Protein AF-A0A0N8WAG7-F1 (afdb_monomer)

Foldseek 3Di:
DVPVVVVVVVVVVVVVVVVVVVVCVVVVPPPPPQDWDKDWAAWEFDCDDQPQPPDNTWIWGQDPVDPVSIATEDEPDVVLVVVRYRFTWIFIFGWDWDDSDPPDIGIYTYTPDIDTDDPPDD

Nearest PDB structures (foldseek):
  1xxg-assembly1_A  TM=5.162E-01  e=1.017E-02  Staphylococcus aureus
  2kct-assembly1_A  TM=5.515E-01  e=5.238E-02  Nitratidesulfovibrio vulgaris str. Hildenborough
  8b9a-assembly1_5  TM=5.818E-01  e=1.336E-01  Saccharomyces cerevisiae
  7p5z-assembly1_5  TM=6.972E-01  e=4.064E-01  Saccharomyces cerevisiae S288C
  6hv9-assembly1_7  TM=6.912E-01  e=9.780E-01  Saccharomyces cerevisiae

Mean predicted aligned error: 13.11 Å

Solvent-accessible surface area (backbone atoms only — not comparable to full-atom values): 7081 Å² total; per-residue (Å²): 140,56,68,69,58,54,53,50,53,52,52,53,51,54,52,52,52,52,51,51,53,54,51,48,62,61,64,70,63,69,76,75,71,75,69,75,45,78,51,64,31,37,28,42,72,44,84,56,70,46,96,62,44,102,20,83,41,38,37,29,36,42,29,89,90,42,98,77,34,59,40,38,49,41,62,82,44,70,68,63,42,66,69,37,53,81,31,45,30,40,34,30,23,38,80,44,80,41,75,47,56,94,95,38,72,46,64,33,33,42,38,78,42,81,43,78,52,75,81,80,85,126

pLDDT: mean 77.76, std 13.64, range [36.56, 93.94]

Structure (mmCIF, N/CA/C/O backbone):
data_AF-A0A0N8WAG7-F1
#
_entry.id   AF-A0A0N8WAG7-F1
#
loop_
_atom_site.group_PDB
_atom_site.id
_atom_site.type_symbol
_atom_site.label_atom_id
_atom_site.label_alt_id
_atom_site.label_comp_id
_atom_site.label_asym_id
_atom_site.label_entity_id
_atom_site.label_seq_id
_atom_site.pdbx_PDB_ins_code
_atom_site.Cartn_x
_atom_site.Cartn_y
_atom_site.Cartn_z
_atom_site.occupancy
_atom_site.B_iso_or_equiv
_atom_site.auth_seq_id
_atom_site.auth_comp_id
_atom_site.auth_asym_id
_atom_site.auth_atom_id
_atom_site.pdbx_PDB_model_num
ATOM 1 N N . MET A 1 1 ? 43.524 -9.806 -54.532 1.00 57.81 1 MET A N 1
ATOM 2 C CA . MET A 1 1 ? 43.613 -8.894 -53.367 1.00 57.81 1 MET A CA 1
ATOM 3 C C . MET A 1 1 ? 42.268 -8.233 -52.988 1.00 57.81 1 MET A C 1
ATOM 5 O O . MET A 1 1 ? 42.277 -7.163 -52.397 1.00 57.81 1 MET A O 1
ATOM 9 N N . ASN A 1 2 ? 41.115 -8.877 -53.261 1.00 64.56 2 ASN A N 1
ATOM 10 C CA . ASN A 1 2 ? 39.777 -8.304 -52.993 1.00 64.56 2 ASN A CA 1
ATOM 11 C C . ASN A 1 2 ? 38.961 -9.063 -51.935 1.00 64.56 2 ASN A C 1
ATOM 13 O O . ASN A 1 2 ? 38.212 -8.434 -51.200 1.00 64.56 2 ASN A O 1
ATOM 17 N N . LYS A 1 3 ? 39.127 -10.388 -51.797 1.00 68.75 3 LYS A N 1
ATOM 18 C CA . LYS A 1 3 ? 38.316 -11.190 -50.861 1.00 68.75 3 LYS A CA 1
ATOM 19 C C . LYS A 1 3 ? 38.535 -10.799 -49.394 1.00 68.75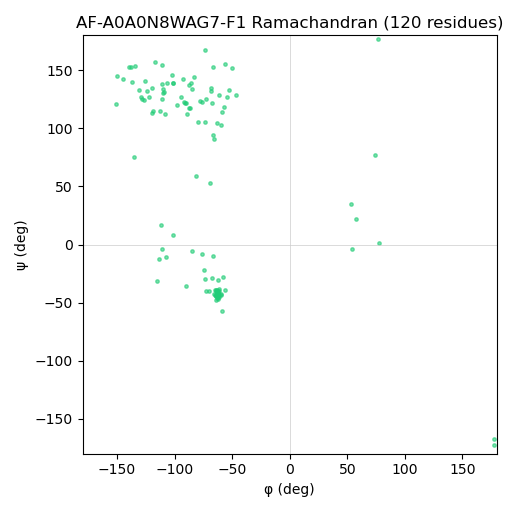 3 LYS A C 1
ATOM 21 O O . LYS A 1 3 ? 37.568 -10.585 -48.683 1.00 68.75 3 LYS A O 1
ATOM 26 N N . ILE A 1 4 ? 39.791 -10.597 -48.984 1.00 76.81 4 ILE A N 1
ATOM 27 C CA . ILE A 1 4 ? 40.146 -10.213 -47.604 1.00 76.81 4 ILE A CA 1
ATOM 28 C C . ILE A 1 4 ? 39.553 -8.845 -47.231 1.00 76.81 4 ILE A C 1
ATOM 30 O O . ILE A 1 4 ? 39.004 -8.691 -46.147 1.00 76.81 4 ILE A O 1
ATOM 34 N N . LYS A 1 5 ? 39.598 -7.864 -48.145 1.00 73.88 5 LYS A N 1
ATOM 35 C CA . LYS A 1 5 ? 39.012 -6.536 -47.908 1.00 73.88 5 LYS A CA 1
ATOM 36 C C . LYS A 1 5 ? 37.494 -6.619 -47.737 1.00 73.88 5 LYS A C 1
ATOM 38 O O . LYS A 1 5 ? 36.963 -6.045 -46.797 1.00 73.88 5 LYS A O 1
ATOM 43 N N . VAL A 1 6 ? 36.813 -7.383 -48.594 1.00 77.88 6 VAL A N 1
ATOM 44 C CA . VAL A 1 6 ? 35.358 -7.596 -48.503 1.00 77.88 6 VAL A CA 1
ATOM 45 C C . VAL A 1 6 ? 34.976 -8.271 -47.182 1.00 77.88 6 VAL A C 1
ATOM 47 O O . VAL A 1 6 ? 34.048 -7.816 -46.522 1.00 77.88 6 VAL A O 1
ATOM 50 N N . THR A 1 7 ? 35.723 -9.286 -46.740 1.00 80.56 7 THR A N 1
ATOM 51 C CA . THR A 1 7 ? 35.486 -9.943 -45.443 1.00 80.56 7 THR A CA 1
ATOM 52 C C . THR A 1 7 ? 35.640 -8.977 -44.266 1.00 80.56 7 THR A C 1
ATOM 54 O O . THR A 1 7 ? 34.822 -9.004 -43.351 1.00 80.56 7 THR A O 1
ATOM 57 N N . ILE A 1 8 ? 36.637 -8.086 -44.302 1.00 83.50 8 ILE A N 1
ATOM 58 C CA . ILE A 1 8 ? 36.845 -7.077 -43.252 1.00 83.50 8 ILE A CA 1
ATOM 59 C C . ILE A 1 8 ? 35.682 -6.075 -43.208 1.00 83.50 8 ILE A C 1
ATOM 61 O O . ILE A 1 8 ? 35.186 -5.774 -42.126 1.00 83.50 8 ILE A O 1
ATOM 65 N N . TYR A 1 9 ? 35.196 -5.600 -44.360 1.00 83.25 9 TYR A N 1
ATOM 66 C CA . TYR A 1 9 ? 34.049 -4.684 -44.397 1.00 83.25 9 TYR A CA 1
ATOM 67 C C . TYR A 1 9 ? 32.767 -5.325 -43.860 1.00 83.25 9 TYR A C 1
ATOM 69 O O . TYR A 1 9 ? 32.031 -4.682 -43.114 1.00 83.25 9 TYR A O 1
ATOM 77 N N . ILE A 1 10 ? 32.528 -6.599 -44.185 1.00 83.25 10 ILE A N 1
ATOM 78 C CA . ILE A 1 10 ? 31.390 -7.356 -43.653 1.00 83.25 10 ILE A CA 1
ATOM 79 C C . ILE A 1 10 ? 31.497 -7.470 -42.126 1.00 83.25 10 ILE A C 1
ATOM 81 O O . ILE A 1 10 ? 30.524 -7.209 -41.425 1.00 83.25 10 ILE A O 1
ATOM 85 N N . LEU A 1 11 ? 32.683 -7.789 -41.598 1.00 84.69 11 LEU A N 1
ATOM 86 C CA . LEU A 1 11 ? 32.901 -7.914 -40.155 1.00 84.69 11 LEU A CA 1
ATOM 87 C C . LEU A 1 11 ? 32.632 -6.594 -39.411 1.00 84.69 11 LEU A C 1
ATOM 89 O O . LEU A 1 11 ? 31.949 -6.591 -38.389 1.00 84.69 11 LEU A O 1
ATOM 93 N N . ILE A 1 12 ? 33.130 -5.472 -39.939 1.00 85.75 12 ILE A N 1
ATOM 94 C CA . ILE A 1 12 ? 32.931 -4.138 -39.349 1.00 85.75 12 ILE A CA 1
ATOM 95 C C . ILE A 1 12 ?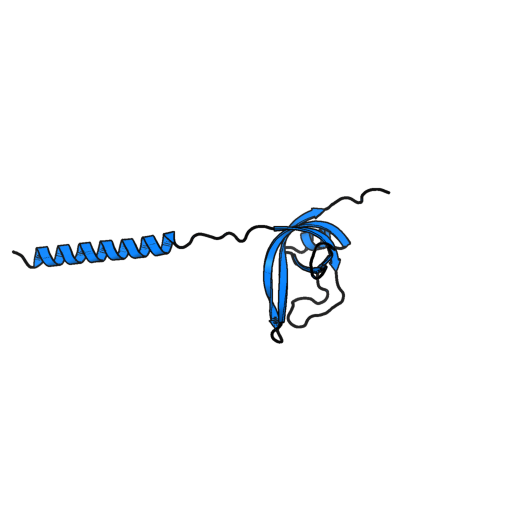 31.448 -3.751 -39.366 1.00 85.75 12 ILE A C 1
ATOM 97 O O . ILE A 1 12 ? 30.946 -3.209 -38.382 1.00 85.75 12 ILE A O 1
ATOM 101 N N . PHE A 1 13 ? 30.733 -4.066 -40.449 1.00 85.75 13 PHE A N 1
ATOM 102 C CA . PHE A 1 13 ? 29.298 -3.811 -40.551 1.00 85.75 13 PHE A CA 1
ATOM 103 C C . PHE A 1 13 ? 28.502 -4.595 -39.499 1.00 85.75 13 PHE A C 1
ATOM 105 O O . PHE A 1 13 ? 27.686 -4.011 -38.787 1.00 85.75 13 PHE A O 1
ATOM 112 N N . PHE A 1 14 ? 28.780 -5.893 -39.339 1.00 86.44 14 PHE A N 1
ATOM 113 C CA . PHE A 1 14 ? 28.124 -6.713 -38.316 1.00 86.44 14 PHE A CA 1
ATOM 114 C C . PHE A 1 14 ? 28.452 -6.249 -36.895 1.00 86.44 14 PHE A C 1
ATOM 116 O O . PHE A 1 14 ? 27.558 -6.218 -36.053 1.00 86.44 14 PHE A O 1
ATOM 123 N N . LEU A 1 15 ? 29.696 -5.837 -36.630 1.00 86.38 15 LEU A N 1
ATOM 124 C CA . LEU A 1 15 ? 30.090 -5.301 -35.327 1.00 86.38 15 LEU A CA 1
ATOM 125 C C . LEU A 1 15 ? 29.336 -4.000 -35.006 1.00 86.38 15 LEU A C 1
ATOM 127 O O . LEU A 1 15 ? 28.785 -3.862 -33.916 1.00 86.38 15 LEU A O 1
ATOM 131 N N . GLY A 1 16 ? 29.260 -3.072 -35.965 1.00 82.69 16 GLY A N 1
ATOM 132 C CA . GLY A 1 16 ? 28.514 -1.820 -35.810 1.00 82.69 16 GLY A CA 1
ATOM 133 C C . GLY A 1 16 ? 27.016 -2.049 -35.599 1.00 82.69 16 GLY A C 1
ATOM 134 O O . GLY A 1 16 ? 26.408 -1.411 -34.740 1.00 82.69 16 GLY A O 1
ATOM 135 N N . PHE A 1 17 ? 26.433 -3.011 -36.317 1.00 84.62 17 PHE A N 1
ATOM 136 C CA . PHE A 1 17 ? 25.035 -3.406 -36.149 1.00 84.62 17 PHE A CA 1
ATOM 137 C C . PHE A 1 17 ? 24.762 -3.988 -34.753 1.00 84.62 17 PHE A C 1
ATOM 139 O O . PHE A 1 17 ? 23.785 -3.611 -34.107 1.00 84.62 17 PHE A O 1
ATOM 146 N N . LEU A 1 18 ? 25.658 -4.841 -34.243 1.00 82.19 18 LEU A N 1
ATOM 147 C CA . LEU A 1 18 ? 25.534 -5.429 -32.907 1.00 82.19 18 LEU A CA 1
ATOM 148 C C . LEU A 1 18 ? 25.606 -4.362 -31.803 1.00 82.19 18 LEU A C 1
ATOM 150 O O . LEU A 1 18 ? 24.791 -4.372 -30.882 1.00 82.19 18 LEU A O 1
ATOM 154 N N . VAL A 1 19 ? 26.540 -3.411 -31.924 1.00 81.81 19 VAL A N 1
ATOM 155 C CA . VAL A 1 19 ? 26.669 -2.276 -30.992 1.00 81.81 19 VAL A CA 1
ATOM 156 C C . VAL A 1 19 ? 25.424 -1.384 -31.036 1.00 81.81 19 VAL A C 1
ATOM 158 O O . VAL A 1 19 ? 24.954 -0.950 -29.985 1.00 81.81 19 VAL A O 1
ATOM 161 N N . GLY A 1 20 ? 24.842 -1.160 -32.218 1.00 74.69 20 GLY A N 1
ATOM 162 C CA . GLY A 1 20 ? 23.591 -0.411 -32.372 1.00 74.69 20 GLY A CA 1
ATOM 163 C C . GLY A 1 20 ? 22.400 -1.069 -31.667 1.00 74.69 20 GLY A C 1
ATOM 164 O O . GLY A 1 20 ? 21.647 -0.389 -30.970 1.00 74.69 20 GLY A O 1
ATOM 165 N N . ILE A 1 21 ? 22.263 -2.396 -31.778 1.00 79.00 21 ILE A N 1
ATOM 166 C CA . ILE A 1 21 ? 21.214 -3.155 -31.078 1.00 79.00 21 ILE A CA 1
ATOM 167 C C . ILE A 1 21 ? 21.405 -3.072 -29.559 1.00 79.00 21 ILE A C 1
ATOM 169 O O . ILE A 1 21 ? 20.459 -2.750 -28.843 1.00 79.00 21 ILE A O 1
ATOM 173 N N . LEU A 1 22 ? 22.623 -3.303 -29.058 1.00 69.38 22 LEU A N 1
ATOM 174 C CA . LEU A 1 22 ? 22.937 -3.197 -27.627 1.00 69.38 22 LEU A CA 1
ATOM 175 C C . LEU A 1 22 ? 22.662 -1.790 -27.079 1.00 69.38 22 LEU A C 1
ATOM 177 O O . LEU A 1 22 ? 22.049 -1.656 -26.021 1.00 69.38 22 LEU A O 1
ATOM 181 N N . GLY A 1 23 ? 23.042 -0.744 -27.819 1.00 65.00 23 GLY A N 1
ATOM 182 C CA . GLY A 1 23 ? 22.732 0.641 -27.467 1.00 65.00 23 GLY A CA 1
ATOM 183 C C . GLY A 1 23 ? 21.226 0.902 -27.374 1.00 65.00 23 GLY A C 1
ATOM 184 O O . GLY A 1 23 ? 20.771 1.518 -26.413 1.00 65.00 23 GLY A O 1
ATOM 185 N N . SER A 1 24 ? 20.436 0.370 -28.313 1.00 62.28 24 SER A N 1
ATOM 186 C CA . SER A 1 24 ? 18.971 0.486 -28.304 1.00 62.28 24 SER A CA 1
ATOM 187 C C . SER A 1 24 ? 18.330 -0.258 -27.127 1.00 62.28 24 SER A C 1
ATOM 189 O O . SER A 1 24 ? 17.467 0.309 -26.453 1.00 62.28 24 SER A O 1
ATOM 191 N N . PHE A 1 25 ? 18.789 -1.470 -26.799 1.00 61.16 25 PHE A N 1
ATOM 192 C CA . PHE A 1 25 ? 18.295 -2.213 -25.633 1.00 61.16 25 PHE A CA 1
ATOM 193 C C . PHE A 1 25 ? 18.559 -1.479 -24.311 1.00 61.16 25 PHE A C 1
ATOM 195 O O . PHE A 1 25 ? 17.697 -1.476 -23.433 1.00 61.16 25 PHE A O 1
ATOM 202 N N . VAL A 1 26 ? 19.717 -0.823 -24.170 1.00 59.66 26 VAL A N 1
ATOM 203 C CA . VAL A 1 26 ? 20.042 -0.038 -22.968 1.00 59.66 26 VAL A CA 1
ATOM 204 C C . VAL A 1 26 ? 19.228 1.261 -22.911 1.00 59.66 26 VAL A C 1
ATOM 206 O O . VAL A 1 26 ? 18.729 1.611 -21.844 1.00 59.66 26 VAL A O 1
ATOM 209 N N . TYR A 1 27 ? 19.034 1.950 -24.041 1.00 53.44 27 TYR A N 1
ATOM 210 C CA . TYR A 1 27 ? 18.328 3.239 -24.085 1.00 53.44 27 TYR A CA 1
ATOM 211 C C . TYR A 1 27 ? 16.807 3.111 -23.914 1.00 53.44 27 TYR A C 1
ATOM 213 O O . TYR A 1 27 ? 16.165 4.002 -23.365 1.00 53.44 27 TYR A O 1
ATOM 221 N N . THR A 1 28 ? 16.217 1.990 -24.342 1.00 51.00 28 THR A N 1
ATOM 222 C CA . THR A 1 28 ? 14.759 1.779 -24.251 1.00 51.00 28 THR A CA 1
ATOM 223 C C . THR A 1 28 ? 14.306 1.431 -22.829 1.00 51.00 28 THR A C 1
ATOM 225 O O . THR A 1 28 ? 13.113 1.443 -22.535 1.00 51.00 28 THR A O 1
ATOM 228 N N . LYS A 1 29 ? 15.237 1.196 -21.894 1.00 47.00 29 LYS A N 1
ATOM 229 C CA . LYS A 1 29 ? 14.915 1.095 -20.469 1.00 47.00 29 LYS A CA 1
ATOM 230 C C . LYS A 1 29 ? 14.792 2.496 -19.862 1.00 47.00 29 LYS A C 1
ATOM 232 O O . LYS A 1 29 ? 15.509 2.855 -18.934 1.00 47.00 29 LYS A O 1
ATOM 237 N N . ILE A 1 30 ? 13.869 3.295 -20.398 1.00 48.78 30 ILE A N 1
ATOM 238 C CA . ILE A 1 30 ? 13.359 4.475 -19.705 1.00 48.78 30 ILE A CA 1
ATOM 239 C C . ILE A 1 30 ? 12.664 3.931 -18.460 1.00 48.78 30 ILE A C 1
ATOM 241 O O . ILE A 1 30 ? 11.615 3.292 -18.531 1.00 48.78 30 ILE A O 1
ATOM 245 N N . ILE A 1 31 ? 13.327 4.095 -17.320 1.00 49.38 31 ILE A N 1
ATOM 246 C CA . ILE A 1 31 ? 12.802 3.738 -16.011 1.00 49.38 31 ILE A CA 1
ATOM 247 C C . ILE A 1 31 ? 11.634 4.691 -15.763 1.00 49.38 31 ILE A C 1
ATOM 249 O O . ILE A 1 31 ? 11.826 5.813 -15.303 1.00 49.38 31 ILE A O 1
ATOM 253 N N . TYR A 1 32 ? 10.420 4.261 -16.095 1.00 44.06 32 TYR A N 1
ATOM 254 C CA . TYR A 1 32 ? 9.224 4.842 -15.508 1.00 44.06 32 TYR A CA 1
ATOM 255 C C . TYR A 1 32 ? 9.267 4.473 -14.028 1.00 44.06 32 TYR A C 1
ATOM 257 O O . TYR A 1 32 ? 8.828 3.397 -13.631 1.00 44.06 32 TYR A O 1
ATOM 265 N N . SER A 1 33 ? 9.875 5.327 -13.205 1.00 55.72 33 SER A N 1
ATOM 266 C CA . SER A 1 33 ? 9.613 5.281 -11.774 1.00 55.72 33 SER A CA 1
ATOM 267 C C . SER A 1 33 ? 8.113 5.502 -11.626 1.00 55.72 33 SER A C 1
ATOM 269 O O . SER A 1 33 ? 7.624 6.567 -12.014 1.00 55.72 33 SER A O 1
ATOM 271 N N . SER A 1 34 ? 7.381 4.494 -11.146 1.00 62.16 34 SER A N 1
ATOM 272 C CA . SER A 1 34 ? 5.970 4.659 -10.798 1.00 62.16 34 SER A CA 1
ATOM 273 C C . SER A 1 34 ? 5.838 5.946 -9.981 1.00 62.16 34 SER A C 1
ATOM 275 O O . SER A 1 34 ? 6.632 6.134 -9.061 1.00 62.16 34 SER A O 1
ATOM 277 N N . PRO A 1 35 ? 4.938 6.876 -10.332 1.00 71.06 35 PRO A N 1
ATOM 278 C CA . PRO A 1 35 ? 4.849 8.141 -9.619 1.00 71.06 35 PRO A CA 1
ATOM 279 C C . PRO A 1 35 ? 4.483 7.867 -8.160 1.00 71.06 35 PRO A C 1
ATOM 281 O O . PRO A 1 35 ? 3.529 7.136 -7.888 1.00 71.06 35 PRO A O 1
ATOM 284 N N . THR A 1 36 ? 5.246 8.433 -7.225 1.00 82.69 36 THR A N 1
ATOM 285 C CA . THR A 1 36 ? 4.857 8.434 -5.814 1.00 82.69 36 THR A CA 1
ATOM 286 C C . THR A 1 36 ? 3.625 9.321 -5.673 1.00 82.69 36 THR A C 1
ATOM 288 O O . THR A 1 36 ? 3.645 10.495 -6.043 1.00 82.69 36 THR A O 1
ATOM 291 N N . VAL A 1 37 ? 2.541 8.748 -5.171 1.00 88.19 37 VAL A N 1
ATOM 292 C CA . VAL A 1 37 ? 1.274 9.426 -4.914 1.00 88.19 37 VAL A CA 1
ATOM 293 C C . VAL A 1 37 ? 1.171 9.700 -3.420 1.00 88.19 37 VAL A C 1
ATOM 295 O O . VAL A 1 37 ? 1.631 8.905 -2.601 1.00 88.19 37 VAL A O 1
ATOM 298 N N . ARG A 1 38 ? 0.553 10.830 -3.079 1.00 90.25 38 ARG A N 1
ATOM 299 C CA . ARG A 1 38 ? 0.271 11.236 -1.706 1.00 90.25 38 ARG A CA 1
ATOM 300 C C . ARG A 1 38 ? -1.228 11.192 -1.451 1.00 90.25 38 ARG A C 1
ATOM 302 O O . ARG A 1 38 ? -1.983 11.824 -2.188 1.00 90.25 38 ARG A O 1
ATOM 309 N N . ILE A 1 39 ? -1.656 10.467 -0.420 1.00 88.69 39 ILE A N 1
ATOM 310 C CA . ILE A 1 39 ? -3.071 10.325 -0.057 1.00 88.69 39 ILE A CA 1
ATOM 311 C C . ILE A 1 39 ? -3.247 10.597 1.434 1.00 88.69 39 ILE A C 1
ATOM 313 O O . ILE A 1 39 ? -2.518 10.065 2.265 1.00 88.69 39 ILE A O 1
ATOM 317 N N . THR A 1 40 ? -4.238 11.416 1.772 1.00 91.00 40 THR A N 1
ATOM 318 C CA . THR A 1 40 ? -4.581 11.747 3.159 1.00 91.00 40 THR A CA 1
ATOM 319 C C . THR A 1 40 ? -5.865 11.046 3.563 1.00 91.00 40 THR A C 1
ATOM 321 O O . THR A 1 40 ? -6.814 11.013 2.785 1.00 91.00 40 THR A O 1
ATOM 324 N N . GLY A 1 41 ? -5.929 10.525 4.782 1.00 89.81 41 GLY A N 1
ATOM 325 C CA . GLY A 1 41 ? -7.144 9.914 5.313 1.00 89.81 41 GLY A CA 1
ATOM 326 C C . GLY A 1 41 ? -6.937 9.332 6.701 1.00 89.81 41 GLY A C 1
ATOM 327 O O . GLY A 1 41 ? -5.893 9.538 7.324 1.00 89.81 41 GLY A O 1
ATOM 328 N N . THR A 1 42 ? -7.944 8.618 7.188 1.00 91.69 42 THR A N 1
ATOM 329 C CA . THR A 1 42 ? -7.850 7.883 8.452 1.00 91.69 42 THR A CA 1
ATOM 330 C C . THR A 1 42 ? -7.437 6.449 8.156 1.00 91.69 42 THR A C 1
ATOM 332 O O . THR A 1 42 ? -8.053 5.792 7.320 1.00 91.69 42 THR A O 1
ATOM 335 N N . VAL A 1 43 ? -6.384 5.967 8.814 1.00 91.19 43 VAL A N 1
ATOM 336 C CA . VAL A 1 43 ? -5.900 4.592 8.640 1.00 91.19 43 VAL A CA 1
ATOM 337 C C . VAL A 1 43 ? -6.658 3.678 9.592 1.00 91.19 43 VAL A C 1
ATOM 339 O O . VAL A 1 43 ? -6.564 3.827 10.810 1.00 91.19 43 VAL A O 1
ATOM 342 N N . ILE A 1 44 ? -7.403 2.725 9.042 1.00 89.50 44 ILE A N 1
ATOM 343 C CA . ILE A 1 44 ? -8.291 1.837 9.793 1.00 89.50 44 ILE A CA 1
ATOM 344 C C . ILE A 1 44 ? -7.846 0.393 9.595 1.00 89.50 44 ILE A C 1
ATOM 346 O O . ILE A 1 44 ? -7.573 -0.035 8.475 1.00 89.50 44 ILE A O 1
ATOM 350 N N . GLN A 1 45 ? -7.797 -0.362 10.691 1.00 88.12 45 GLN A N 1
ATOM 351 C CA . GLN A 1 45 ? -7.654 -1.811 10.651 1.00 88.12 45 GLN A CA 1
ATOM 352 C C . GLN A 1 45 ? -9.052 -2.440 10.583 1.00 88.12 45 GLN A C 1
ATOM 354 O O . GLN A 1 45 ? -9.851 -2.315 11.510 1.00 88.12 45 GLN A O 1
ATOM 359 N N . GLY A 1 46 ? -9.365 -3.065 9.453 1.00 80.88 46 GLY A N 1
ATOM 360 C CA . GLY A 1 46 ? -10.595 -3.809 9.225 1.00 80.88 46 GLY A CA 1
ATOM 361 C C . GLY A 1 46 ? -10.620 -5.145 9.959 1.00 80.88 46 GLY A C 1
ATOM 362 O O . GLY A 1 46 ? -9.606 -5.632 10.449 1.00 80.88 46 GLY A O 1
ATOM 363 N N . THR A 1 47 ? -11.804 -5.747 10.009 1.00 76.88 47 THR A N 1
ATOM 364 C CA . THR A 1 47 ? -12.049 -7.076 10.595 1.00 76.88 47 THR A CA 1
ATOM 365 C C . THR A 1 47 ? -12.393 -8.132 9.546 1.00 76.88 47 THR A C 1
ATOM 367 O O . THR A 1 47 ? -12.567 -9.302 9.884 1.00 76.88 47 THR A O 1
ATOM 370 N N . GLU A 1 48 ? -12.515 -7.730 8.280 1.00 73.25 48 GLU A N 1
ATOM 371 C CA . GLU A 1 48 ? -12.751 -8.639 7.162 1.00 73.25 48 GLU A CA 1
ATOM 372 C C . GLU A 1 48 ? -11.529 -9.547 6.935 1.00 73.25 48 GLU A C 1
ATOM 374 O O . GLU A 1 48 ? -10.403 -9.213 7.306 1.00 73.25 48 GLU A O 1
ATOM 379 N N . SER A 1 49 ? -11.757 -10.738 6.386 1.00 65.88 49 SER A N 1
ATOM 380 C CA . SER A 1 49 ? -10.692 -11.663 6.001 1.00 65.88 49 SER A CA 1
ATOM 381 C C . SER A 1 49 ? -10.911 -12.048 4.550 1.00 65.88 49 SER A C 1
ATOM 383 O O . SER A 1 49 ? -11.992 -12.503 4.173 1.00 65.88 49 SER A O 1
ATOM 385 N N . HIS A 1 50 ? -9.891 -11.819 3.733 1.00 65.56 50 HIS A N 1
ATOM 386 C CA . HIS A 1 50 ? -9.904 -12.132 2.312 1.00 65.56 50 HIS A CA 1
ATOM 387 C C . HIS A 1 50 ? -8.887 -13.254 2.077 1.00 65.56 50 HIS A C 1
ATOM 389 O O . HIS A 1 50 ? -7.705 -13.009 2.278 1.00 65.56 50 HIS A O 1
ATOM 395 N N . PRO A 1 51 ? -9.291 -14.467 1.655 1.00 56.59 51 PRO A N 1
ATOM 396 C CA . PRO A 1 51 ? -8.419 -15.650 1.635 1.00 56.59 5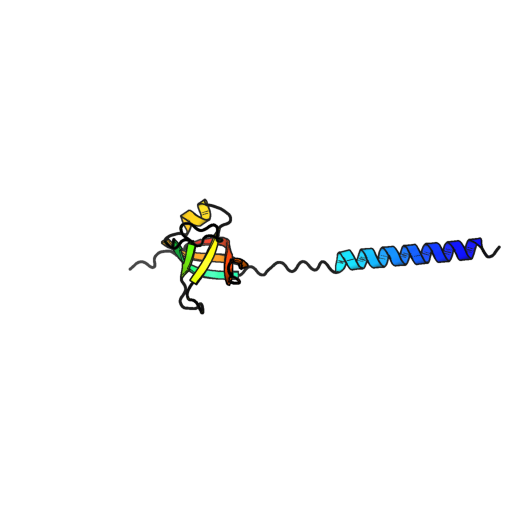1 PRO A CA 1
ATOM 397 C C . PRO A 1 51 ? -7.133 -15.517 0.803 1.00 56.59 51 PRO A C 1
ATOM 399 O O . PRO A 1 51 ? -6.141 -16.177 1.101 1.00 56.59 51 PRO A O 1
ATOM 402 N N . ASN A 1 52 ? -7.153 -14.672 -0.230 1.00 55.69 52 ASN A N 1
ATOM 403 C CA . ASN A 1 52 ? -6.045 -14.492 -1.179 1.00 55.69 52 ASN A CA 1
ATOM 404 C C . ASN A 1 52 ? -5.302 -13.161 -1.012 1.00 55.69 52 ASN A C 1
ATOM 406 O O . ASN A 1 52 ? -4.229 -12.958 -1.577 1.00 55.69 52 ASN A O 1
ATOM 410 N N . LEU A 1 53 ? -5.855 -12.252 -0.217 1.00 56.16 53 LEU A N 1
ATOM 411 C CA . LEU A 1 53 ? -5.110 -11.131 0.326 1.00 56.16 53 LEU A CA 1
ATOM 412 C C . LEU A 1 53 ? -4.446 -11.649 1.604 1.00 56.16 53 LEU A C 1
ATOM 414 O O . LEU A 1 53 ? -5.052 -12.381 2.374 1.00 56.16 53 LEU A O 1
ATOM 418 N N . TYR A 1 54 ? -3.200 -11.285 1.873 1.00 53.03 54 TYR A N 1
ATOM 419 C CA . TYR A 1 54 ? -2.533 -11.605 3.143 1.00 53.03 54 TYR A CA 1
ATOM 420 C C . TYR A 1 54 ? -3.146 -10.807 4.315 1.00 53.03 54 TYR A C 1
ATOM 422 O O . TYR A 1 54 ? -2.444 -10.084 5.012 1.00 53.03 54 TYR A O 1
ATOM 430 N N . LEU A 1 55 ? -4.464 -10.859 4.492 1.00 53.25 55 LEU A N 1
ATOM 431 C CA . LEU A 1 55 ? -5.244 -9.933 5.294 1.00 53.25 55 LEU A CA 1
ATOM 432 C C . LEU A 1 55 ? -6.236 -10.715 6.151 1.00 53.25 55 LEU A C 1
ATOM 434 O O . LEU A 1 55 ? -7.436 -10.722 5.900 1.00 53.25 55 LEU A O 1
ATOM 438 N N . ASN A 1 56 ? -5.729 -11.342 7.209 1.00 55.44 56 ASN A N 1
ATOM 439 C CA . ASN A 1 56 ? -6.506 -11.370 8.440 1.00 55.44 56 ASN A CA 1
ATOM 440 C C . ASN A 1 56 ? -6.393 -9.951 9.007 1.00 55.44 56 ASN A C 1
ATOM 442 O O . ASN A 1 56 ? -5.314 -9.575 9.460 1.00 55.44 56 ASN A O 1
ATOM 446 N N . SER A 1 57 ? -7.464 -9.160 8.898 1.00 65.69 57 SER A N 1
ATOM 447 C CA . SER A 1 57 ? -7.515 -7.739 9.274 1.00 65.69 57 SER A CA 1
ATOM 448 C C . SER A 1 57 ? -6.790 -6.779 8.305 1.00 65.69 57 SER A C 1
ATOM 450 O O . SER A 1 57 ? -5.694 -6.304 8.622 1.00 65.69 57 SER A O 1
ATOM 452 N N . PRO A 1 58 ? -7.385 -6.453 7.133 1.00 77.94 58 PRO A N 1
ATOM 453 C CA . PRO A 1 58 ? -6.883 -5.434 6.218 1.00 77.94 58 PRO A CA 1
ATO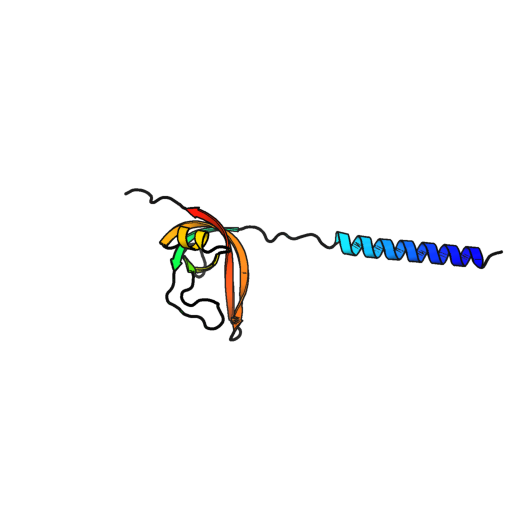M 454 C C . PRO A 1 58 ? -6.582 -4.129 6.905 1.00 77.94 58 PRO A C 1
ATOM 456 O O . PRO A 1 58 ? -7.283 -3.735 7.831 1.00 77.94 58 PRO A O 1
ATOM 459 N N . ILE A 1 59 ? -5.640 -3.388 6.349 1.00 85.31 59 ILE A N 1
ATOM 460 C CA . ILE A 1 59 ? -5.509 -1.980 6.679 1.00 85.31 59 ILE A CA 1
ATOM 461 C C . ILE A 1 59 ? -5.944 -1.204 5.458 1.00 85.31 59 ILE A C 1
ATOM 463 O O . ILE A 1 59 ? -5.523 -1.509 4.345 1.00 85.31 59 ILE A O 1
ATOM 467 N N . TYR A 1 60 ? -6.810 -0.225 5.656 1.00 87.19 60 TYR A N 1
ATOM 468 C CA . TYR A 1 60 ? -7.280 0.629 4.583 1.00 87.19 60 TYR A CA 1
ATOM 469 C C . TYR A 1 60 ? -7.264 2.088 5.011 1.00 87.19 60 TYR A C 1
ATOM 471 O O . TYR A 1 60 ? -7.348 2.423 6.194 1.00 87.19 60 TYR A O 1
ATOM 479 N N . LEU A 1 61 ? -7.127 2.963 4.024 1.00 86.88 61 LEU A N 1
ATOM 480 C CA . LEU A 1 61 ? -7.319 4.389 4.195 1.00 86.88 61 LEU A CA 1
ATOM 481 C C . LEU A 1 61 ? -8.773 4.723 3.895 1.00 86.88 61 LEU A C 1
ATOM 483 O O . LEU A 1 61 ? -9.231 4.485 2.778 1.00 86.88 61 LEU A O 1
ATOM 487 N N . GLU A 1 62 ? -9.471 5.309 4.860 1.00 83.75 62 GLU A N 1
ATOM 488 C CA . GLU A 1 62 ? -10.790 5.883 4.630 1.00 83.75 62 GLU A CA 1
ATOM 489 C C . GLU A 1 62 ? -10.659 7.355 4.227 1.00 83.75 62 GLU A C 1
ATOM 491 O O . GLU A 1 62 ? -10.069 8.174 4.946 1.00 83.75 62 GLU A O 1
ATOM 496 N N . ASN A 1 63 ? -11.187 7.688 3.048 1.00 79.69 63 ASN A N 1
ATOM 497 C CA . ASN A 1 63 ? -11.206 9.049 2.526 1.00 79.69 63 ASN A CA 1
ATOM 498 C C . ASN A 1 63 ? -12.428 9.252 1.613 1.00 79.69 63 ASN A C 1
ATOM 500 O O . ASN A 1 63 ? -12.566 8.591 0.588 1.00 79.69 63 ASN A O 1
ATOM 504 N N . SER A 1 64 ? -13.280 10.217 1.970 1.00 75.69 64 SER A N 1
ATOM 505 C CA . SER A 1 64 ? -14.517 10.569 1.261 1.00 75.69 64 SER A CA 1
ATOM 506 C C . SER A 1 64 ? -14.307 11.169 -0.133 1.00 75.69 64 SER A C 1
ATOM 508 O O . SER A 1 64 ? -15.270 11.348 -0.873 1.00 75.69 64 SER A O 1
ATOM 510 N N . THR A 1 65 ? -13.070 11.505 -0.507 1.00 76.50 65 THR A N 1
ATOM 511 C CA . THR A 1 65 ? -12.736 11.955 -1.865 1.00 76.50 65 THR A CA 1
ATOM 512 C C . THR A 1 65 ? -12.469 10.795 -2.825 1.00 76.50 65 THR A C 1
ATOM 514 O O . THR A 1 65 ? -12.219 11.038 -4.004 1.00 76.50 65 THR A O 1
ATOM 517 N N . LEU A 1 66 ? -12.442 9.551 -2.335 1.00 71.88 66 LEU A N 1
ATOM 518 C CA . LEU A 1 66 ? -12.175 8.361 -3.139 1.00 71.88 66 LEU A CA 1
ATOM 519 C C . LEU A 1 66 ? -13.488 7.738 -3.640 1.00 71.88 66 LEU A C 1
ATOM 521 O O . LEU A 1 66 ? -14.442 7.686 -2.870 1.00 71.88 66 LEU A O 1
ATOM 525 N N . PRO A 1 67 ? -13.544 7.206 -4.876 1.00 68.75 67 PRO A N 1
ATOM 526 C CA . PRO A 1 67 ? -14.768 6.625 -5.440 1.00 68.75 67 PRO A CA 1
ATOM 527 C C . PRO A 1 67 ? -15.374 5.501 -4.588 1.00 68.75 67 PRO A C 1
ATOM 529 O O . PRO A 1 67 ? -16.587 5.451 -4.416 1.00 68.75 67 PRO A O 1
ATOM 532 N N . ASP A 1 68 ? -14.518 4.658 -4.006 1.00 71.94 68 ASP A N 1
ATOM 533 C CA . ASP A 1 68 ? -14.921 3.517 -3.174 1.00 71.94 68 ASP A CA 1
ATOM 534 C C . ASP A 1 68 ? -14.774 3.804 -1.669 1.00 71.94 68 ASP A C 1
ATOM 536 O O . ASP A 1 68 ? -14.880 2.901 -0.839 1.00 71.94 68 ASP A O 1
ATOM 540 N N . ASN A 1 69 ? -14.478 5.059 -1.298 1.00 75.19 69 ASN A N 1
ATOM 541 C CA . ASN A 1 69 ? -14.156 5.536 0.055 1.00 75.19 69 ASN A CA 1
ATOM 542 C C . ASN A 1 69 ? -13.007 4.810 0.782 1.00 75.19 69 ASN A C 1
ATOM 544 O O . ASN A 1 69 ? -12.637 5.219 1.883 1.00 75.19 69 ASN A O 1
ATOM 548 N N . ARG A 1 70 ? -12.433 3.755 0.191 1.00 81.06 70 ARG A N 1
ATOM 549 C CA . ARG A 1 70 ? -11.411 2.895 0.787 1.00 81.06 70 ARG A CA 1
ATOM 550 C C . ARG A 1 70 ? -10.316 2.575 -0.217 1.00 81.06 70 ARG A C 1
ATOM 552 O O . ARG A 1 70 ? -10.587 2.282 -1.377 1.00 81.06 70 ARG A O 1
ATOM 559 N N . ILE A 1 71 ? -9.078 2.583 0.258 1.00 85.62 71 ILE A N 1
ATOM 560 C CA . ILE A 1 71 ? -7.922 2.035 -0.456 1.00 85.62 71 ILE A CA 1
ATOM 561 C C . ILE A 1 71 ? -7.186 1.098 0.488 1.00 85.62 71 ILE A C 1
ATOM 563 O O . ILE A 1 71 ? -6.820 1.507 1.590 1.00 85.62 71 ILE A O 1
ATOM 567 N N . TYR A 1 72 ? -6.944 -0.135 0.048 1.00 88.06 72 TYR A N 1
ATOM 568 C CA . TYR A 1 72 ? -6.170 -1.107 0.812 1.00 88.06 72 TYR A CA 1
ATOM 569 C C . TYR A 1 72 ? -4.708 -0.677 0.891 1.00 88.06 72 TYR A C 1
ATOM 571 O O . TYR A 1 72 ? -4.116 -0.255 -0.099 1.00 88.06 72 TYR A O 1
ATOM 579 N N . LEU A 1 73 ? -4.128 -0.770 2.080 1.00 89.31 73 LEU A N 1
ATOM 580 C CA . LEU A 1 73 ? -2.783 -0.318 2.387 1.00 89.31 73 LEU A CA 1
ATOM 581 C C . LEU A 1 73 ? -1.877 -1.515 2.630 1.00 89.31 73 LEU A C 1
ATOM 583 O O . LEU A 1 73 ? -2.194 -2.409 3.414 1.00 89.31 73 LEU A O 1
ATOM 587 N N . LYS A 1 74 ? -0.695 -1.470 2.023 1.00 88.88 74 LYS A N 1
ATOM 588 C CA . LYS A 1 74 ? 0.409 -2.362 2.352 1.00 88.88 74 LYS A CA 1
ATOM 589 C C . LYS A 1 74 ? 1.583 -1.540 2.840 1.00 88.88 74 LYS A C 1
ATOM 591 O O . LYS A 1 74 ? 2.164 -0.771 2.080 1.00 88.88 74 LYS A O 1
ATOM 596 N N . PHE A 1 75 ? 1.944 -1.713 4.102 1.00 88.56 75 PHE A N 1
ATOM 597 C CA . PHE A 1 75 ? 3.121 -1.070 4.672 1.00 88.56 75 PHE A CA 1
ATOM 598 C C . PHE A 1 75 ? 4.369 -1.893 4.351 1.00 88.56 75 PHE A C 1
ATOM 600 O O . PHE A 1 75 ? 4.321 -3.121 4.300 1.00 88.56 75 PHE A O 1
ATOM 607 N N . GLN A 1 76 ? 5.488 -1.211 4.103 1.00 84.94 76 GLN A N 1
ATOM 608 C CA . GLN A 1 76 ? 6.786 -1.874 3.945 1.00 84.94 76 GLN A CA 1
ATOM 609 C C . GLN A 1 76 ? 7.368 -2.366 5.277 1.00 84.94 76 GLN A C 1
ATOM 611 O O . GLN A 1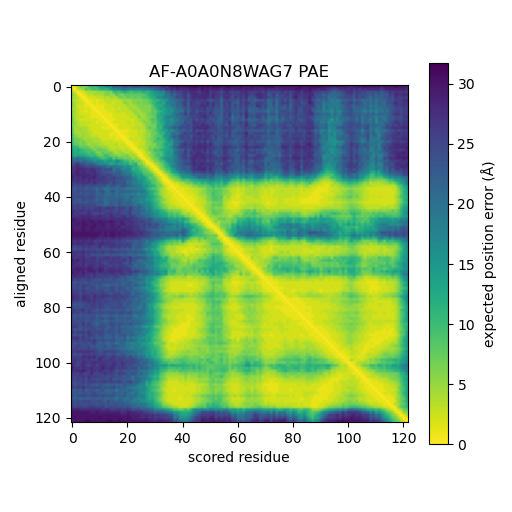 76 ? 8.215 -3.254 5.268 1.00 84.94 76 GLN A O 1
ATOM 616 N N . ASP A 1 77 ? 6.925 -1.781 6.392 1.00 84.75 77 ASP A N 1
ATOM 617 C CA . ASP A 1 77 ? 7.430 -2.043 7.737 1.00 84.75 77 ASP A CA 1
ATOM 618 C C . ASP A 1 77 ? 6.306 -1.963 8.783 1.00 84.75 77 ASP A C 1
ATOM 620 O O . ASP A 1 77 ? 5.431 -1.090 8.718 1.00 84.75 77 ASP A O 1
ATOM 624 N N . ASP A 1 78 ? 6.371 -2.844 9.782 1.00 87.25 78 ASP A N 1
ATOM 625 C CA . ASP A 1 78 ? 5.376 -2.950 10.852 1.00 87.25 78 ASP A CA 1
ATOM 626 C C . ASP A 1 78 ? 5.387 -1.724 11.776 1.00 87.25 78 ASP A C 1
ATOM 628 O O . ASP A 1 78 ? 4.349 -1.353 12.329 1.00 87.25 78 ASP A O 1
ATOM 632 N N . ASN A 1 79 ? 6.523 -1.035 11.943 1.00 89.31 79 ASN A N 1
ATOM 633 C CA . ASN A 1 79 ? 6.556 0.171 12.777 1.00 89.31 79 ASN A CA 1
ATOM 634 C C . ASN A 1 79 ? 5.792 1.318 12.114 1.00 89.31 79 ASN A C 1
ATOM 636 O O . ASN A 1 79 ? 5.061 2.039 12.792 1.00 89.31 79 ASN A O 1
ATOM 640 N N . MET A 1 80 ? 5.914 1.470 10.792 1.00 89.69 80 MET A N 1
ATOM 641 C CA . MET A 1 80 ? 5.138 2.458 10.032 1.00 89.69 80 MET A CA 1
ATOM 642 C C . MET A 1 80 ? 3.640 2.171 10.103 1.00 89.69 80 MET A C 1
ATOM 644 O O . MET A 1 80 ? 2.838 3.089 10.273 1.00 89.69 80 MET A O 1
ATOM 648 N N . MET A 1 81 ? 3.281 0.894 10.005 1.00 89.94 81 MET A N 1
ATOM 649 C CA . MET A 1 81 ? 1.914 0.422 10.169 1.00 89.94 81 MET A CA 1
ATOM 650 C C . MET A 1 81 ? 1.360 0.796 11.551 1.00 89.94 81 MET A C 1
ATOM 652 O O . MET A 1 81 ? 0.369 1.519 11.651 1.00 89.94 81 MET A O 1
ATOM 656 N N . ASN A 1 82 ? 2.041 0.373 12.618 1.00 90.12 82 ASN A N 1
ATOM 657 C CA . ASN A 1 82 ? 1.636 0.629 14.001 1.00 90.12 82 ASN A CA 1
ATOM 658 C C . ASN A 1 82 ? 1.600 2.126 14.341 1.00 90.12 82 ASN A C 1
ATOM 660 O O . ASN A 1 82 ? 0.797 2.564 15.163 1.00 90.12 82 ASN A O 1
ATOM 664 N N . LEU A 1 83 ? 2.453 2.933 13.703 1.00 90.25 83 LEU A N 1
ATOM 665 C CA . LEU A 1 83 ? 2.444 4.384 13.860 1.00 90.25 83 LEU A CA 1
ATOM 666 C C . LEU A 1 83 ? 1.150 5.007 13.323 1.00 90.25 83 LEU A C 1
ATOM 668 O O . LEU A 1 83 ? 0.659 5.963 13.933 1.00 90.25 83 LEU A O 1
ATOM 672 N N . ALA A 1 84 ? 0.649 4.494 12.196 1.00 90.69 84 ALA A N 1
ATOM 673 C CA . ALA A 1 84 ? -0.434 5.077 11.415 1.00 90.69 84 ALA A CA 1
ATOM 674 C C . ALA A 1 84 ? -1.830 4.586 11.826 1.00 90.69 84 ALA A C 1
ATOM 676 O O . ALA A 1 84 ? -2.770 5.378 11.781 1.00 90.69 84 ALA A O 1
ATOM 677 N N . ILE A 1 85 ? -1.974 3.312 12.215 1.00 91.50 85 ILE A N 1
ATOM 678 C CA . ILE A 1 85 ? -3.273 2.712 12.562 1.00 91.50 85 ILE A CA 1
ATOM 679 C C . ILE A 1 85 ? -4.015 3.560 13.604 1.00 91.50 85 ILE A C 1
ATOM 681 O O . ILE A 1 85 ? -3.456 3.972 14.620 1.00 91.50 85 ILE A O 1
ATOM 685 N N . GLY A 1 86 ? -5.297 3.809 13.335 1.00 89.62 86 GLY A N 1
ATOM 686 C CA . GLY A 1 86 ? -6.196 4.570 14.197 1.00 89.62 86 GLY A CA 1
ATOM 687 C C . GLY A 1 86 ? -6.006 6.085 14.124 1.00 89.62 86 GLY A C 1
ATOM 688 O O . GLY A 1 86 ? -6.699 6.808 14.833 1.00 89.62 86 GLY A O 1
ATOM 689 N N . LYS A 1 87 ? -5.091 6.584 13.286 1.00 90.69 87 LYS A N 1
ATOM 690 C CA . LYS A 1 87 ? -4.781 8.014 13.178 1.00 90.69 87 LYS A CA 1
ATOM 691 C C . LYS A 1 87 ? -5.100 8.556 11.795 1.00 90.69 87 LYS A C 1
ATOM 693 O O . LYS A 1 87 ? -5.112 7.836 10.792 1.00 90.69 87 LYS A O 1
ATOM 698 N N . ARG A 1 88 ? -5.308 9.871 11.741 1.00 91.25 88 ARG A N 1
ATOM 699 C CA . ARG A 1 88 ? -5.335 10.616 10.485 1.00 91.25 88 ARG A CA 1
ATOM 700 C C . ARG A 1 88 ? -3.897 10.843 10.023 1.00 91.25 88 ARG A C 1
ATOM 702 O O . ARG A 1 88 ? -3.079 11.397 10.755 1.00 91.25 88 ARG A O 1
ATOM 709 N N . ALA A 1 89 ? -3.577 10.397 8.817 1.00 91.81 89 ALA A N 1
ATOM 710 C CA . ALA A 1 89 ? -2.228 10.462 8.280 1.00 91.81 89 ALA A CA 1
ATOM 711 C C . ALA A 1 89 ? -2.237 10.851 6.802 1.00 91.81 89 ALA A C 1
ATOM 713 O O . ALA A 1 89 ? -3.189 10.605 6.061 1.00 91.81 89 ALA A O 1
ATOM 714 N N . CYS A 1 90 ? -1.139 11.466 6.394 1.00 92.62 90 CYS A N 1
ATOM 715 C CA . CYS A 1 90 ? -0.762 11.674 5.013 1.00 92.62 90 CYS A CA 1
ATOM 716 C C . CYS A 1 90 ? 0.238 10.572 4.636 1.00 92.62 90 CYS A C 1
ATOM 718 O O . CYS A 1 90 ? 1.270 10.416 5.293 1.00 92.62 90 CYS A O 1
ATOM 720 N N . LEU A 1 91 ? -0.104 9.767 3.634 1.00 92.50 91 LEU A N 1
ATOM 721 C CA . LEU A 1 91 ? 0.655 8.599 3.201 1.00 92.50 91 LEU A CA 1
ATOM 722 C C . LEU A 1 91 ? 1.281 8.857 1.835 1.00 92.50 91 LEU A C 1
ATOM 724 O O . LEU A 1 91 ? 0.584 9.246 0.900 1.00 92.50 91 LEU A O 1
ATOM 728 N N . ASP A 1 92 ? 2.574 8.581 1.716 1.00 92.69 92 ASP A N 1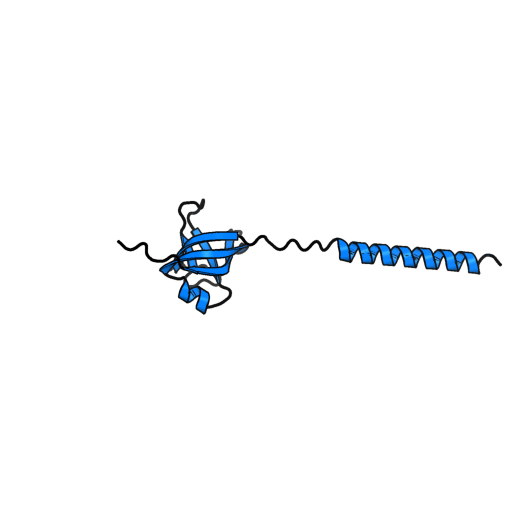
ATOM 729 C CA . ASP A 1 92 ? 3.293 8.553 0.444 1.00 92.69 92 ASP A CA 1
ATOM 730 C C . ASP A 1 92 ? 3.467 7.106 -0.001 1.00 92.69 92 ASP A C 1
ATOM 732 O O . ASP A 1 92 ? 3.773 6.238 0.822 1.00 92.69 92 ASP A O 1
ATOM 736 N N . GLY A 1 93 ? 3.289 6.828 -1.288 1.00 91.81 93 GLY A N 1
ATOM 737 C CA . GLY A 1 93 ? 3.370 5.460 -1.778 1.00 91.81 93 GLY A CA 1
ATOM 738 C C . GLY A 1 93 ? 3.091 5.304 -3.260 1.00 91.81 93 GLY A C 1
ATOM 739 O O . GLY A 1 93 ? 3.041 6.274 -4.012 1.00 91.81 93 GLY A O 1
ATOM 740 N N . TYR A 1 94 ? 2.906 4.060 -3.685 1.00 89.62 94 TYR A N 1
ATOM 741 C CA . TYR A 1 94 ? 2.613 3.720 -5.075 1.00 89.62 94 TYR A CA 1
ATOM 742 C C . TYR A 1 94 ? 1.342 2.893 -5.157 1.00 89.62 94 TYR A C 1
ATOM 744 O O . TYR A 1 94 ? 1.118 1.997 -4.344 1.00 89.62 94 TYR A O 1
ATOM 752 N N . ILE A 1 95 ? 0.536 3.165 -6.177 1.00 87.00 95 ILE A N 1
ATOM 753 C CA . ILE A 1 95 ? -0.659 2.382 -6.470 1.00 87.00 95 ILE A CA 1
ATOM 754 C C . ILE A 1 95 ? -0.258 1.169 -7.305 1.00 87.00 95 ILE A C 1
ATOM 756 O O . ILE A 1 95 ? 0.471 1.295 -8.292 1.00 87.00 95 ILE A O 1
ATOM 760 N N . ARG A 1 96 ? -0.767 -0.002 -6.932 1.00 84.50 96 ARG A N 1
ATOM 761 C CA . ARG A 1 96 ? -0.703 -1.212 -7.746 1.00 84.50 96 ARG A CA 1
ATOM 762 C C . ARG A 1 96 ? -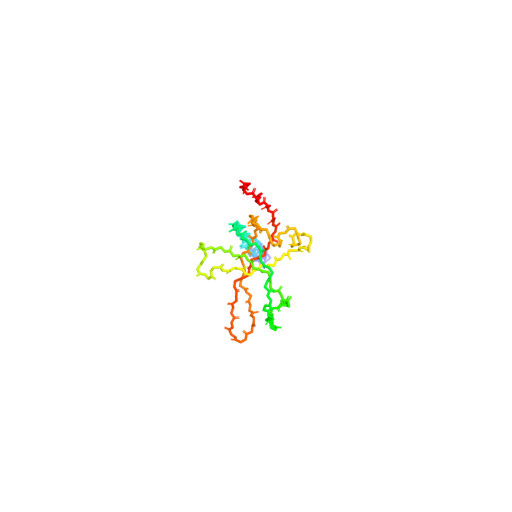2.029 -1.951 -7.700 1.00 84.50 96 ARG A C 1
ATOM 764 O O . ARG A 1 96 ? -2.771 -1.866 -6.728 1.00 84.50 96 ARG A O 1
ATOM 771 N N . THR A 1 97 ? -2.311 -2.698 -8.751 1.00 83.25 97 THR A N 1
ATOM 772 C CA . THR A 1 97 ? -3.405 -3.662 -8.761 1.00 83.25 97 THR A CA 1
ATOM 773 C C . THR A 1 97 ? -2.909 -5.000 -8.231 1.00 83.25 97 THR A C 1
ATOM 775 O O . THR A 1 97 ? -1.802 -5.437 -8.554 1.00 83.25 97 THR A O 1
ATOM 778 N N . VAL A 1 98 ? -3.716 -5.634 -7.387 1.00 79.50 98 VAL A N 1
ATOM 779 C CA . VAL A 1 98 ? -3.445 -6.960 -6.831 1.00 79.50 98 VAL A CA 1
ATOM 780 C C . VAL A 1 98 ? -4.611 -7.864 -7.198 1.00 79.50 98 VAL A C 1
ATOM 782 O O . VAL A 1 98 ? -5.765 -7.513 -6.966 1.00 79.50 98 VAL A O 1
ATOM 785 N N . ASP A 1 99 ? -4.290 -9.002 -7.804 1.00 79.75 99 ASP A N 1
ATOM 786 C CA . ASP A 1 99 ? -5.238 -10.086 -8.044 1.00 79.75 99 ASP A CA 1
ATOM 787 C C . ASP A 1 99 ? -5.526 -10.782 -6.710 1.00 79.75 99 ASP A C 1
ATOM 789 O O . ASP A 1 99 ? -4.599 -11.181 -5.998 1.00 79.75 99 ASP A O 1
ATOM 793 N N . ILE A 1 100 ? -6.807 -10.865 -6.359 1.00 74.50 100 ILE A N 1
ATOM 794 C CA . ILE A 1 100 ? -7.284 -11.444 -5.101 1.00 74.50 100 ILE A CA 1
ATOM 795 C C . ILE A 1 100 ? -8.057 -12.748 -5.334 1.00 74.50 100 ILE A C 1
ATOM 797 O O . ILE A 1 100 ? -8.751 -13.227 -4.437 1.00 74.50 100 ILE A O 1
ATOM 801 N N . GLY A 1 101 ? -7.915 -13.351 -6.515 1.00 71.81 101 GLY A N 1
ATOM 802 C CA . GLY A 1 101 ? -8.647 -14.538 -6.940 1.00 71.81 101 GLY A CA 1
ATOM 803 C C . GLY A 1 101 ? -10.091 -14.244 -7.350 1.00 71.81 101 GLY A C 1
ATOM 804 O O . GLY A 1 101 ? -10.561 -13.112 -7.272 1.00 71.81 101 GLY A O 1
ATOM 805 N N . ASP A 1 102 ? -10.789 -15.282 -7.819 1.00 77.00 102 ASP A N 1
ATOM 806 C CA . ASP A 1 102 ? -12.180 -15.214 -8.300 1.00 77.00 102 ASP A CA 1
ATOM 807 C C . ASP A 1 102 ? -12.421 -14.139 -9.382 1.00 77.00 102 ASP A C 1
ATOM 809 O O . ASP A 1 102 ? -13.473 -13.501 -9.419 1.00 77.00 102 ASP A O 1
ATOM 813 N N . ASP A 1 103 ? -11.428 -13.923 -10.255 1.00 75.31 103 ASP A N 1
ATOM 814 C CA . ASP A 1 103 ? -11.405 -12.874 -11.288 1.00 75.31 103 ASP A CA 1
ATOM 815 C C . ASP A 1 103 ? -11.574 -11.441 -10.732 1.00 75.31 103 ASP A C 1
ATOM 817 O O . ASP A 1 103 ? -11.950 -10.514 -11.456 1.00 75.31 103 ASP A O 1
ATOM 821 N N . GLN A 1 104 ? -11.279 -11.235 -9.444 1.00 70.62 104 GLN A N 1
ATOM 822 C CA . GLN A 1 104 ? -11.352 -9.937 -8.781 1.00 70.62 104 GLN A CA 1
ATOM 823 C C . GLN A 1 104 ? -9.972 -9.299 -8.630 1.00 70.62 104 GLN A C 1
ATOM 825 O O . GLN A 1 104 ? -8.980 -9.928 -8.259 1.00 70.62 104 GLN A O 1
ATOM 830 N N . VAL A 1 105 ? -9.927 -7.991 -8.873 1.00 78.12 105 VAL A N 1
ATOM 831 C CA . VAL A 1 105 ? -8.723 -7.173 -8.736 1.00 78.12 105 VAL A CA 1
ATOM 832 C C . VAL A 1 105 ? -9.026 -6.028 -7.788 1.00 78.12 105 VAL A C 1
ATOM 834 O O . VAL A 1 105 ? -10.025 -5.330 -7.955 1.00 78.12 105 VAL A O 1
ATOM 837 N N . VAL A 1 106 ? -8.140 -5.808 -6.819 1.00 78.69 106 VAL A N 1
ATOM 838 C CA . VAL A 1 106 ? -8.222 -4.664 -5.905 1.00 78.69 106 VAL A CA 1
ATOM 839 C C . VAL A 1 106 ? -7.098 -3.679 -6.163 1.00 78.69 106 VAL A C 1
ATOM 841 O O . VAL A 1 106 ? -6.018 -4.028 -6.650 1.00 78.69 106 VAL A O 1
ATOM 844 N N . VAL A 1 107 ? -7.352 -2.428 -5.800 1.00 81.88 107 VAL A N 1
ATOM 845 C CA . VAL A 1 107 ? -6.335 -1.382 -5.763 1.00 81.88 107 VAL A CA 1
ATOM 846 C C . VAL A 1 107 ? -5.664 -1.413 -4.392 1.00 81.88 107 VAL A C 1
ATOM 848 O O . VAL A 1 107 ? -6.307 -1.182 -3.369 1.00 81.88 107 VAL A O 1
ATOM 851 N N . GLU A 1 108 ? -4.362 -1.691 -4.378 1.00 85.31 108 GLU A N 1
ATOM 852 C CA . GLU A 1 108 ? -3.520 -1.655 -3.186 1.00 85.31 108 GLU A CA 1
ATOM 853 C C . GLU A 1 108 ? -2.535 -0.484 -3.283 1.00 85.31 108 GLU A C 1
ATOM 855 O O . GLU A 1 108 ? -1.932 -0.218 -4.326 1.00 85.31 108 GLU A O 1
ATOM 860 N N . PHE A 1 109 ? -2.349 0.216 -2.174 1.00 89.31 109 PHE A N 1
ATOM 861 C CA . PHE A 1 109 ? -1.407 1.310 -2.035 1.00 89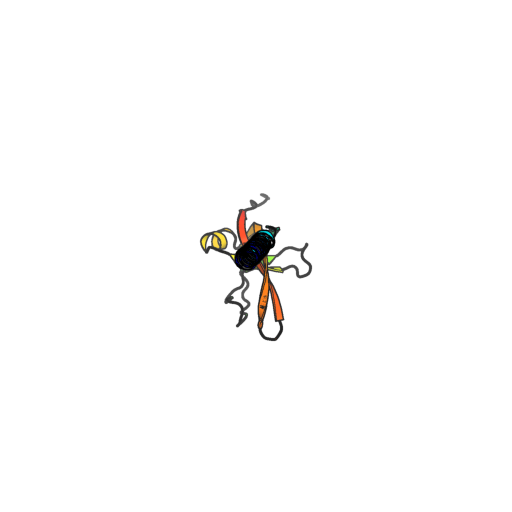.31 109 PHE A CA 1
ATOM 862 C C . PHE A 1 109 ? -0.235 0.869 -1.163 1.00 89.31 109 PHE A C 1
ATOM 864 O O . PHE A 1 109 ? -0.374 0.620 0.038 1.00 89.31 109 PHE A O 1
ATOM 871 N N . LEU A 1 110 ? 0.936 0.761 -1.786 1.00 90.75 110 LEU A N 1
ATOM 872 C CA . LEU A 1 110 ? 2.180 0.420 -1.112 1.00 90.75 110 LEU A CA 1
ATOM 873 C C . LEU A 1 110 ? 2.738 1.667 -0.427 1.00 90.75 110 LEU A C 1
ATOM 875 O O . LE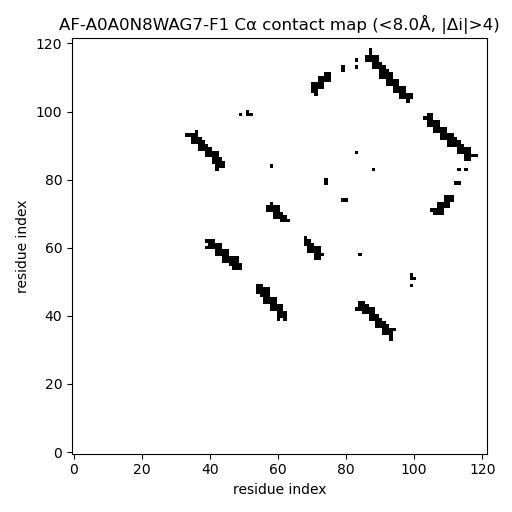U A 1 110 ? 3.286 2.545 -1.093 1.00 90.75 110 LEU A O 1
ATOM 879 N N . VAL A 1 111 ? 2.611 1.725 0.894 1.00 91.69 111 VAL A N 1
ATOM 880 C CA . VAL A 1 111 ? 3.028 2.857 1.722 1.00 91.69 111 VAL A CA 1
ATOM 881 C C . VAL A 1 111 ? 4.547 2.856 1.889 1.00 91.69 111 VAL A C 1
ATOM 883 O O . VAL A 1 111 ? 5.128 1.902 2.407 1.00 91.69 111 VAL A O 1
ATOM 886 N N . THR A 1 112 ? 5.179 3.956 1.488 1.00 91.56 112 THR A N 1
ATOM 887 C CA . THR A 1 112 ? 6.615 4.231 1.646 1.00 91.56 112 THR A CA 1
ATOM 888 C C . THR A 1 112 ? 6.911 5.385 2.598 1.00 91.56 112 THR A C 1
ATOM 890 O O . THR A 1 112 ? 8.056 5.555 3.004 1.00 91.56 112 THR A O 1
ATOM 893 N N . GLY A 1 113 ? 5.903 6.176 2.979 1.00 90.88 113 GLY A N 1
ATOM 894 C CA . GLY A 1 113 ? 6.038 7.249 3.963 1.00 90.88 113 GLY A CA 1
ATOM 895 C C . GLY A 1 113 ? 4.745 7.487 4.737 1.00 90.88 113 GLY A C 1
ATOM 896 O O . GLY A 1 113 ? 3.656 7.356 4.184 1.00 90.88 113 GLY A O 1
ATOM 897 N N . VAL A 1 114 ? 4.873 7.837 6.019 1.00 93.00 114 VAL A N 1
ATOM 898 C CA . VAL A 1 114 ? 3.756 8.195 6.905 1.00 93.00 114 VAL A CA 1
ATOM 899 C C . VAL A 1 114 ? 4.069 9.533 7.558 1.00 93.00 114 VAL A C 1
ATOM 901 O O . VAL A 1 114 ? 5.088 9.679 8.230 1.00 93.00 114 VAL A O 1
ATOM 904 N N . GLN A 1 115 ? 3.159 10.489 7.417 1.00 93.94 115 GLN A N 1
ATOM 905 C CA . GLN A 1 115 ? 3.159 11.737 8.164 1.00 93.94 115 GLN A CA 1
ATOM 906 C C . GLN A 1 115 ? 1.861 11.826 8.964 1.00 93.94 115 GLN A C 1
ATOM 908 O O . GLN A 1 115 ? 0.777 11.938 8.394 1.00 93.94 115 GLN A O 1
ATOM 913 N N . LEU A 1 116 ? 1.966 11.772 10.292 1.00 92.06 116 LEU A N 1
ATOM 914 C CA . LEU A 1 116 ? 0.805 11.941 11.161 1.00 92.06 116 LEU A CA 1
ATOM 915 C C . LEU A 1 116 ? 0.300 13.379 11.078 1.00 92.06 116 LEU A C 1
ATOM 917 O O . LEU A 1 116 ? 1.079 14.329 11.179 1.00 92.06 116 LEU A O 1
ATOM 921 N N . LEU A 1 117 ? -1.008 13.520 10.908 1.00 88.44 117 LEU A N 1
ATOM 922 C CA . LEU A 1 117 ? -1.688 14.792 11.072 1.00 88.44 117 LEU A CA 1
ATOM 923 C C . LEU A 1 117 ? -2.138 14.833 12.532 1.00 88.44 117 LEU A C 1
ATOM 925 O O . LEU A 1 117 ? -2.782 13.896 13.000 1.00 88.44 117 LEU A O 1
ATOM 929 N N . GLY A 1 118 ? -1.706 15.856 13.272 1.00 77.00 118 GLY A N 1
ATOM 930 C CA . GLY A 1 118 ? -2.094 16.011 14.674 1.00 77.00 118 GLY A CA 1
ATOM 931 C C . GLY A 1 118 ? -3.615 16.035 14.825 1.00 77.00 118 GLY A C 1
ATOM 932 O O . GLY A 1 118 ? -4.326 16.386 13.882 1.00 77.00 118 GLY A O 1
ATOM 933 N N . GLU A 1 119 ? -4.107 15.664 16.007 1.00 59.66 119 GLU A N 1
ATOM 934 C CA . GLU A 1 119 ? -5.485 15.978 16.375 1.00 59.66 119 GLU A CA 1
ATOM 935 C C . GLU A 1 119 ? -5.636 17.499 16.274 1.00 59.66 119 GLU A C 1
ATOM 937 O O . GLU A 1 119 ? -4.914 18.244 16.943 1.00 59.66 119 GLU A O 1
ATOM 942 N N . GLU A 1 120 ? -6.516 17.975 15.392 1.00 52.19 120 GLU A N 1
ATOM 943 C CA . GLU A 1 120 ? -7.011 19.340 15.518 1.00 52.19 120 GLU A CA 1
ATOM 944 C C . GLU A 1 120 ? -7.685 19.403 16.887 1.00 52.19 120 GLU A C 1
ATOM 946 O O . GLU A 1 120 ? -8.745 18.813 17.098 1.00 52.19 120 GLU A O 1
ATOM 951 N N . GLY A 1 121 ? -6.982 20.013 17.844 1.00 45.78 121 GLY A N 1
ATOM 952 C CA . GLY A 1 121 ? -7.459 20.181 19.204 1.00 45.78 121 GLY A CA 1
ATOM 953 C C . GLY A 1 121 ? -8.816 20.866 19.185 1.00 45.78 121 GLY A C 1
ATOM 954 O O . GLY A 1 121 ? -8.970 21.927 18.576 1.00 45.78 121 GLY A O 1
ATOM 955 N N . ASN A 1 122 ? -9.775 20.237 19.852 1.00 36.56 122 ASN A N 1
ATOM 956 C CA . ASN A 1 122 ? -11.075 20.806 20.163 1.00 36.56 122 ASN A CA 1
ATOM 957 C C . ASN A 1 122 ? -11.276 20.708 21.673 1.00 36.56 122 ASN A C 1
ATOM 959 O O . ASN A 1 122 ? -11.132 19.579 22.198 1.00 36.56 122 ASN A O 1
#

Radius of gyration: 25.57 Å; Cα contacts (8 Å, |Δi|>4): 180; chains: 1; bounding box: 58×36×74 Å

Secondary structure (DSSP, 8-state):
--HHHHHHHHHHHHHHHHHHHHHHHHHT-----PPPEEEEEEEEE---EETTTTEES-EEEE-TTSTTSEEEEEESSHHHHHHHTTSEEEEEEEEEEEE-STT-EEEEEEEEEEEEPPP---

Sequence (122 aa):
MNKIKVTIYILIFFLGFLVGILGSFVYTKIIYSSPTVRITGTVIQGTESHPNLYLNSPIYLENSTLPDNRIYLKFQDDNMMNLAIGKRACLDGYIRTVDIGDDQVVVEFLVTGVQLLGEEGN